Protein AF-A0A7C5JM59-F1 (afdb_monomer_lite)

Secondary structure (DSSP, 8-state):
------------------------EEE-SSSEEEE--SB---TTT-SEEEEEEEETTSPPEEEEEE---SSHHHHHHHHHHHHTT-TT------HHHHHHHHHH-SBTT-TTS-GGGG-HHHHHHTTSEEEE----TT--EEEEEEEE-----

pLDDT: mean 79.44, std 18.02, range [32.19, 97.69]

Radius of gyration: 20.16 Å; chains: 1; bounding box: 32×76×50 Å

Structure (mmCIF, N/CA/C/O backbone):
data_AF-A0A7C5JM59-F1
#
_entry.id   AF-A0A7C5JM59-F1
#
loop_
_atom_site.group_PDB
_atom_site.id
_atom_site.type_symbol
_atom_site.label_atom_id
_atom_site.label_alt_id
_atom_site.label_comp_id
_atom_site.label_asym_id
_atom_site.label_entity_id
_atom_site.label_seq_id
_atom_site.pdbx_PDB_ins_code
_atom_site.Cartn_x
_atom_site.Cartn_y
_atom_site.Cartn_z
_atom_site.occupancy
_atom_site.B_iso_or_equiv
_atom_site.auth_seq_id
_atom_site.auth_comp_id
_atom_site.auth_asym_id
_atom_site.auth_atom_id
_atom_site.pdbx_PDB_model_num
ATOM 1 N N . MET A 1 1 ? -7.497 59.042 31.060 1.00 45.59 1 MET A N 1
ATOM 2 C CA . MET A 1 1 ? -8.388 58.378 30.081 1.00 45.59 1 MET A CA 1
ATOM 3 C C . MET A 1 1 ? -7.635 58.168 28.774 1.00 45.59 1 MET A C 1
ATOM 5 O O . MET A 1 1 ? -7.421 59.137 28.065 1.00 45.59 1 MET A O 1
ATOM 9 N N . LYS A 1 2 ? -7.223 56.936 28.459 1.00 40.09 2 LYS A N 1
ATOM 10 C CA . LYS A 1 2 ? -6.869 56.507 27.095 1.00 40.09 2 LYS A CA 1
ATOM 11 C C . LYS A 1 2 ? -7.294 55.046 26.961 1.00 40.09 2 LYS A C 1
ATOM 13 O O . LYS A 1 2 ? -6.641 54.158 27.493 1.00 40.09 2 LYS A O 1
ATOM 18 N N . LYS A 1 3 ? -8.455 54.832 26.340 1.00 47.50 3 LYS A N 1
ATOM 19 C CA . LYS A 1 3 ? -8.922 53.516 25.900 1.00 47.50 3 LYS A CA 1
ATOM 20 C C . LYS A 1 3 ? -8.173 53.219 24.602 1.00 47.50 3 LYS A C 1
ATOM 22 O O . LYS A 1 3 ? -8.413 53.910 23.617 1.00 47.50 3 LYS A O 1
ATOM 27 N N . ILE A 1 4 ? -7.250 52.262 24.610 1.00 57.47 4 ILE A N 1
ATOM 28 C CA . ILE A 1 4 ? -6.706 51.698 23.372 1.00 57.47 4 ILE A CA 1
ATOM 29 C C . ILE A 1 4 ? -7.398 50.355 23.177 1.00 57.47 4 ILE A C 1
ATOM 31 O O . ILE A 1 4 ? -7.353 49.470 24.027 1.00 57.47 4 ILE A O 1
ATOM 35 N N . LEU A 1 5 ? -8.147 50.316 22.085 1.00 48.72 5 LEU A N 1
ATOM 36 C CA . LEU A 1 5 ? -9.043 49.269 21.638 1.00 48.72 5 LEU A CA 1
ATOM 37 C C . LEU A 1 5 ? -8.217 48.026 21.268 1.00 48.72 5 LEU A C 1
ATOM 39 O O . LEU A 1 5 ? -7.399 48.082 20.353 1.00 48.72 5 LEU A O 1
ATOM 43 N N . PHE A 1 6 ? -8.411 46.920 21.987 1.00 47.22 6 PHE A N 1
ATOM 44 C CA . PHE A 1 6 ? -7.824 45.626 21.638 1.00 47.22 6 PHE A CA 1
ATOM 45 C C . PHE A 1 6 ? -8.615 45.052 20.455 1.00 47.22 6 PHE A C 1
ATOM 47 O O . PHE A 1 6 ? -9.741 44.582 20.617 1.00 47.22 6 PHE A O 1
ATOM 54 N N . LEU A 1 7 ? -8.056 45.151 19.250 1.00 45.19 7 LEU A N 1
ATOM 55 C CA . LEU A 1 7 ? -8.619 44.546 18.047 1.00 45.19 7 LEU A CA 1
ATOM 56 C C . LEU A 1 7 ? -8.183 43.072 18.016 1.00 45.19 7 LEU A C 1
ATOM 58 O O . LEU A 1 7 ? -7.071 42.753 17.604 1.00 45.19 7 LEU A O 1
ATOM 62 N N . ILE A 1 8 ? -9.029 42.173 18.523 1.00 51.56 8 ILE A N 1
ATOM 63 C CA . ILE A 1 8 ? -8.809 40.725 18.419 1.00 51.56 8 ILE A CA 1
ATOM 64 C C . ILE A 1 8 ? -9.279 40.296 17.030 1.00 51.56 8 ILE A C 1
ATOM 66 O O . ILE A 1 8 ? -10.464 40.055 16.800 1.00 51.56 8 ILE A O 1
ATOM 70 N N . THR A 1 9 ? -8.345 40.228 16.086 1.00 51.16 9 THR A N 1
ATOM 71 C CA . THR A 1 9 ? -8.568 39.598 14.785 1.00 51.16 9 THR A CA 1
ATOM 72 C C . THR A 1 9 ? -8.671 38.090 15.006 1.00 51.16 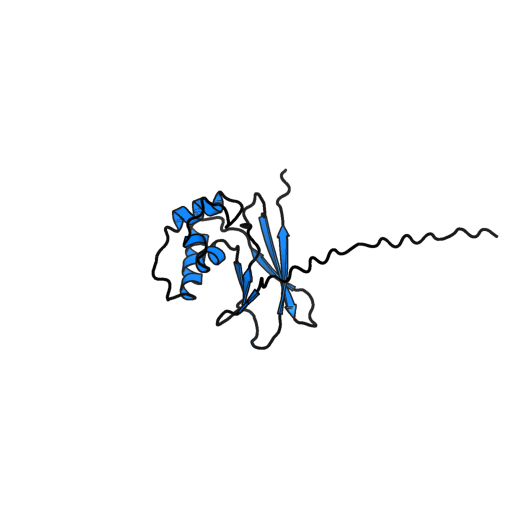9 THR A C 1
ATOM 74 O O . THR A 1 9 ? -7.663 37.399 15.133 1.00 51.16 9 THR A O 1
ATOM 77 N N . ILE A 1 10 ? -9.899 37.576 15.094 1.00 50.03 10 ILE A N 1
ATOM 78 C CA . ILE A 1 10 ? -10.174 36.139 15.034 1.00 50.03 10 ILE A CA 1
ATOM 79 C C . ILE A 1 10 ? -9.832 35.697 13.612 1.00 50.03 10 ILE A C 1
ATOM 81 O O . ILE A 1 10 ? -10.606 35.897 12.677 1.00 50.03 10 ILE A O 1
ATOM 85 N N . VAL A 1 11 ? -8.637 35.136 13.439 1.00 49.69 11 VAL A N 1
ATOM 86 C CA . VAL A 1 11 ? -8.269 34.427 12.217 1.00 49.69 11 VAL A CA 1
ATOM 87 C C . VAL A 1 11 ? -9.144 33.179 12.170 1.00 49.69 11 VAL A C 1
ATOM 89 O O . VAL A 1 11 ? -8.889 32.196 12.863 1.00 49.69 11 VAL A O 1
ATOM 92 N N . PHE A 1 12 ? -10.213 33.239 11.378 1.00 45.31 12 PHE A N 1
ATOM 93 C CA . PHE A 1 12 ? -10.946 32.060 10.938 1.00 45.31 12 PHE A CA 1
ATOM 94 C C . PHE A 1 12 ? -9.998 31.229 10.070 1.00 45.31 12 PHE A C 1
ATOM 96 O O . PHE A 1 12 ? -9.947 31.381 8.849 1.00 45.31 12 PHE A O 1
ATOM 103 N N . ILE A 1 13 ? -9.220 30.357 10.713 1.00 53.56 13 ILE A N 1
ATOM 104 C CA . ILE A 1 13 ? -8.584 29.229 10.042 1.00 53.56 13 ILE A CA 1
ATOM 105 C C . ILE A 1 13 ? -9.744 28.348 9.590 1.00 53.56 13 ILE A C 1
ATOM 107 O O . ILE A 1 13 ? -10.311 27.571 10.361 1.00 53.56 13 ILE A O 1
ATOM 111 N N . SER A 1 14 ? -10.163 28.553 8.346 1.00 44.94 14 SER A N 1
ATOM 112 C CA . SER A 1 14 ? -11.060 27.651 7.649 1.00 44.94 14 SER A CA 1
ATOM 113 C C . SER A 1 14 ? -10.308 26.339 7.483 1.00 44.94 14 SER A C 1
ATOM 115 O O . SER A 1 14 ? -9.587 26.122 6.516 1.00 44.94 14 SER A O 1
ATOM 117 N N . ASN A 1 15 ? -10.451 25.458 8.473 1.00 38.25 15 ASN A N 1
ATOM 118 C CA . ASN A 1 15 ? -10.172 24.048 8.286 1.00 38.25 15 ASN A CA 1
ATOM 119 C C . ASN A 1 15 ? -11.137 23.585 7.197 1.00 38.25 15 ASN A C 1
ATOM 121 O O . ASN A 1 15 ? -12.297 23.277 7.476 1.00 38.25 15 ASN A O 1
ATOM 125 N N . GLN A 1 16 ? -10.679 23.598 5.946 1.00 39.78 16 GLN A N 1
ATOM 126 C CA . GLN A 1 16 ? -11.313 22.844 4.883 1.00 39.78 16 GLN A CA 1
ATOM 127 C C . GLN A 1 16 ? -11.135 21.371 5.246 1.00 39.78 16 GLN A C 1
ATOM 129 O O . GLN A 1 16 ? -10.200 20.700 4.823 1.00 39.78 16 GLN A O 1
ATOM 134 N N . LEU A 1 17 ? -12.017 20.883 6.118 1.00 38.31 17 LEU A N 1
ATOM 135 C CA . LEU A 1 17 ? -12.264 19.467 6.277 1.00 38.31 17 LEU A CA 1
ATOM 136 C C . LEU A 1 17 ? -12.857 19.029 4.944 1.00 38.31 17 LEU A C 1
ATOM 138 O O . LEU A 1 17 ? -14.053 19.188 4.701 1.00 38.31 17 LEU A O 1
ATOM 142 N N . PHE A 1 18 ? -11.998 18.547 4.049 1.00 36.34 18 PHE A N 1
ATOM 143 C CA . PHE A 1 18 ? -12.422 17.809 2.875 1.00 36.34 18 PHE A CA 1
ATOM 144 C C . PHE A 1 18 ? -13.176 16.571 3.365 1.00 36.34 18 PHE A C 1
ATOM 146 O O . PHE A 1 18 ? -12.602 15.521 3.638 1.00 36.34 18 PHE A O 1
ATOM 153 N N . ALA A 1 19 ? -14.490 16.713 3.507 1.00 33.00 19 ALA A N 1
ATOM 154 C CA . ALA A 1 19 ? -15.419 15.608 3.626 1.00 33.00 19 ALA A CA 1
ATOM 155 C C . ALA A 1 19 ? -15.565 14.966 2.240 1.00 33.00 19 ALA A C 1
ATOM 157 O O . ALA A 1 19 ? -16.573 15.133 1.562 1.00 33.00 19 ALA A O 1
ATOM 158 N N . GLN A 1 20 ? -14.529 14.254 1.794 1.00 32.19 20 GLN A N 1
ATOM 159 C CA . GLN A 1 20 ? -14.687 13.227 0.774 1.00 32.19 20 GLN A CA 1
ATOM 160 C C . GLN A 1 20 ? -14.852 11.895 1.498 1.00 32.19 20 GLN A C 1
ATOM 162 O O . GLN A 1 20 ? -13.896 11.199 1.812 1.00 32.19 20 GLN A O 1
ATOM 167 N N . THR A 1 21 ? -16.096 11.546 1.799 1.00 36.09 21 THR A N 1
ATOM 168 C CA . THR A 1 21 ? -16.489 10.160 2.051 1.00 36.09 21 THR A CA 1
ATOM 169 C C . THR A 1 21 ? -16.595 9.435 0.708 1.00 36.09 21 THR A C 1
ATOM 171 O O . THR A 1 21 ? -17.692 9.146 0.239 1.00 36.09 21 THR A O 1
ATOM 174 N N . GLU A 1 22 ? -15.463 9.152 0.066 1.00 45.25 22 GLU A N 1
ATOM 175 C CA . GLU A 1 22 ? -15.357 7.897 -0.679 1.00 45.25 22 GLU A CA 1
ATOM 176 C C . GLU A 1 22 ? -14.904 6.839 0.328 1.00 45.25 22 GLU A C 1
ATOM 178 O O . GLU A 1 22 ? -14.153 7.134 1.257 1.00 45.25 22 GLU A O 1
ATOM 183 N N . ASN A 1 23 ? -15.419 5.615 0.226 1.00 53.94 23 ASN A N 1
ATOM 184 C CA . ASN A 1 23 ? -15.064 4.529 1.139 1.00 53.94 23 ASN A CA 1
ATOM 185 C C . ASN A 1 23 ? -13.602 4.110 0.906 1.00 53.94 23 ASN A C 1
ATOM 187 O O . ASN A 1 23 ? -13.332 3.100 0.261 1.00 53.94 23 ASN A O 1
ATOM 191 N N . PHE A 1 24 ? -12.654 4.887 1.435 1.00 71.38 24 PHE A N 1
ATOM 192 C CA . PHE A 1 24 ? -11.225 4.590 1.394 1.00 71.38 24 PHE A CA 1
ATOM 193 C C . PHE A 1 24 ? -10.887 3.352 2.222 1.00 71.38 24 PHE A C 1
ATOM 195 O O . PHE A 1 24 ? -9.833 2.772 2.027 1.00 71.38 24 PHE A O 1
ATOM 202 N N . ALA A 1 25 ? -11.769 2.913 3.121 1.00 75.81 25 ALA A N 1
ATOM 203 C CA . ALA A 1 25 ? -11.578 1.723 3.934 1.00 75.81 25 ALA A CA 1
ATOM 204 C C . ALA A 1 25 ? -12.588 0.627 3.565 1.00 75.81 25 ALA A C 1
ATOM 206 O O . ALA A 1 25 ? -13.796 0.868 3.537 1.00 75.81 25 ALA A O 1
ATOM 207 N N . LYS A 1 26 ? -12.105 -0.596 3.327 1.00 81.88 26 LYS A N 1
ATOM 208 C CA . LYS A 1 26 ? -12.923 -1.784 3.064 1.00 81.88 26 LYS A CA 1
ATOM 209 C C . LYS A 1 26 ? -12.508 -2.927 3.985 1.00 81.88 26 LYS A C 1
ATOM 211 O O . LYS A 1 26 ? -11.328 -3.246 4.089 1.00 81.88 26 LYS A O 1
ATOM 216 N N . ALA A 1 27 ? -13.480 -3.571 4.626 1.00 80.31 27 ALA A N 1
ATOM 217 C CA . ALA A 1 27 ? -13.222 -4.742 5.458 1.00 80.31 27 ALA A CA 1
ATOM 218 C C . ALA A 1 27 ? -12.679 -5.912 4.614 1.00 80.31 27 ALA A C 1
ATOM 220 O O . ALA A 1 27 ? -13.256 -6.267 3.583 1.00 80.31 27 ALA A O 1
ATOM 221 N N . GLY A 1 28 ? -11.567 -6.488 5.062 1.00 81.44 28 GLY A N 1
ATOM 222 C CA . GLY A 1 28 ? -11.056 -7.790 4.645 1.00 81.44 28 GLY A CA 1
ATOM 223 C C . GLY A 1 28 ? -11.412 -8.873 5.665 1.00 81.44 28 GLY A C 1
ATOM 224 O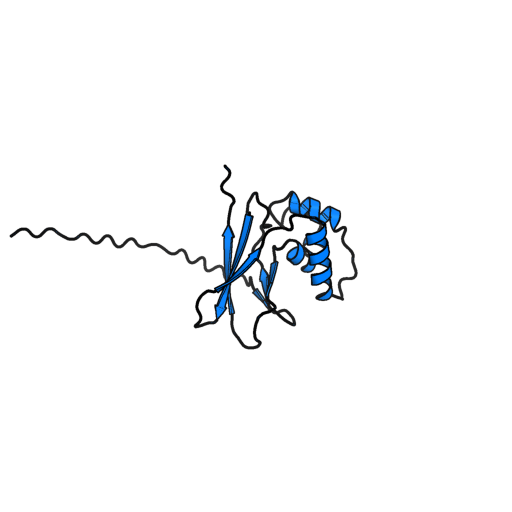 O . GLY A 1 28 ? -12.083 -8.611 6.661 1.00 81.44 28 GLY A O 1
ATOM 225 N N . GLU A 1 29 ? -10.949 -10.100 5.432 1.00 82.75 29 GLU A N 1
ATOM 226 C CA . GLU A 1 29 ? -11.236 -11.235 6.322 1.00 82.75 29 GLU A CA 1
ATOM 227 C C . GLU A 1 29 ? -10.607 -11.067 7.716 1.00 82.75 29 GLU A C 1
ATOM 229 O O . GLU A 1 29 ? -11.225 -11.389 8.732 1.00 82.75 29 GLU A O 1
ATOM 234 N N . THR A 1 30 ? -9.384 -10.528 7.767 1.00 86.31 30 THR A N 1
ATOM 235 C CA . THR A 1 30 ? -8.582 -10.400 8.996 1.00 86.31 30 THR A CA 1
ATOM 236 C C . THR A 1 30 ? -8.073 -8.980 9.248 1.00 86.31 30 THR A C 1
ATOM 238 O O . THR A 1 30 ? -7.181 -8.782 10.067 1.00 86.31 30 THR A O 1
ATOM 241 N N . GLY A 1 31 ? -8.620 -7.980 8.556 1.00 91.25 31 GLY A N 1
ATOM 242 C CA . GLY A 1 31 ? -8.130 -6.608 8.642 1.00 91.25 31 GLY A CA 1
ATOM 243 C C . GLY A 1 31 ? -8.951 -5.619 7.825 1.00 91.25 31 GLY A C 1
ATOM 244 O O . GLY A 1 31 ? -10.021 -5.949 7.316 1.00 91.25 31 GLY A O 1
ATOM 245 N N . ILE A 1 32 ? -8.439 -4.399 7.677 1.00 91.62 32 ILE A N 1
ATOM 246 C CA . ILE A 1 32 ? -9.062 -3.334 6.883 1.00 91.62 32 ILE A CA 1
ATOM 247 C C . ILE A 1 32 ? -8.104 -2.913 5.767 1.00 91.62 32 ILE A C 1
ATOM 249 O O . ILE A 1 32 ? -6.962 -2.537 6.020 1.00 91.62 32 ILE A O 1
ATOM 253 N N . PHE A 1 33 ? -8.572 -2.959 4.522 1.00 92.75 33 PHE A N 1
ATOM 254 C CA . PHE A 1 33 ? -7.876 -2.371 3.381 1.00 92.75 33 PHE A CA 1
ATOM 255 C C . PHE A 1 33 ? -8.147 -0.873 3.342 1.00 92.75 33 PHE A C 1
ATOM 257 O O . PHE A 1 33 ? -9.304 -0.471 3.279 1.00 92.75 33 PHE A O 1
ATOM 264 N N . VAL A 1 34 ? -7.097 -0.061 3.355 1.00 92.94 34 VAL A N 1
ATOM 265 C CA . VAL A 1 34 ? -7.153 1.400 3.304 1.00 92.94 34 VAL A CA 1
ATOM 266 C C . VAL A 1 34 ? -6.512 1.873 1.998 1.00 92.94 34 VAL A C 1
ATOM 268 O O . VAL A 1 34 ? -5.307 1.744 1.799 1.00 92.94 34 VAL A O 1
ATOM 271 N N . HIS A 1 35 ? -7.324 2.388 1.086 1.00 89.88 35 HIS A N 1
ATOM 272 C CA . HIS A 1 35 ? -6.934 2.954 -0.197 1.00 89.88 35 HIS A CA 1
ATOM 273 C C . HIS A 1 35 ? -6.388 4.369 0.001 1.00 89.88 35 HIS A C 1
ATOM 275 O O . HIS A 1 35 ? -7.051 5.209 0.601 1.00 89.88 35 HIS A O 1
ATOM 281 N N . LEU A 1 36 ? -5.187 4.632 -0.517 1.00 86.69 36 LEU A N 1
ATOM 282 C CA . LEU A 1 36 ? -4.428 5.857 -0.228 1.00 86.69 36 LEU A CA 1
ATOM 283 C C . LEU A 1 36 ? -4.573 6.931 -1.315 1.00 86.69 36 LEU A C 1
ATOM 285 O O . LEU A 1 36 ? -3.881 7.940 -1.287 1.00 86.69 36 LEU A O 1
ATOM 289 N N . GLY A 1 37 ? -5.479 6.710 -2.270 1.00 78.50 37 GLY A N 1
ATOM 290 C CA . GLY A 1 37 ? -5.674 7.557 -3.442 1.00 78.50 37 GLY A CA 1
ATOM 291 C C . GLY A 1 37 ? -5.170 6.896 -4.721 1.00 78.50 37 GLY A C 1
ATOM 292 O O . GLY A 1 37 ? -5.079 5.670 -4.827 1.00 78.50 37 GLY A O 1
ATOM 293 N N . LEU A 1 38 ? -4.893 7.713 -5.733 1.00 78.38 38 LEU A N 1
ATOM 294 C CA . LEU A 1 38 ? -4.482 7.247 -7.062 1.00 78.38 38 LEU A CA 1
ATOM 295 C C . LEU A 1 38 ? -2.981 7.346 -7.285 1.00 78.38 38 LEU A C 1
ATOM 297 O O . LEU A 1 38 ? -2.466 6.678 -8.183 1.00 78.38 38 LEU A O 1
ATOM 301 N N . ASP A 1 39 ? -2.307 8.161 -6.485 1.00 84.81 39 ASP A N 1
ATOM 302 C CA . ASP A 1 39 ? -0.886 8.391 -6.628 1.00 84.81 39 ASP A CA 1
ATOM 303 C C . ASP A 1 39 ? -0.096 7.251 -5.990 1.00 84.81 39 ASP A C 1
ATOM 305 O O . ASP A 1 39 ? -0.473 6.637 -4.985 1.00 84.81 39 ASP A O 1
ATOM 309 N N . ILE A 1 40 ? 0.991 6.889 -6.652 1.00 86.75 40 ILE A N 1
ATOM 310 C CA . ILE A 1 40 ? 1.952 5.930 -6.121 1.00 86.75 40 ILE A CA 1
ATOM 311 C C . ILE A 1 40 ? 2.895 6.741 -5.229 1.00 86.75 40 ILE A C 1
ATOM 313 O O . ILE A 1 40 ? 3.312 7.816 -5.664 1.00 86.75 40 ILE A O 1
ATOM 317 N N . PRO A 1 41 ? 3.273 6.255 -4.027 1.00 85.25 41 PRO A N 1
ATOM 318 C CA . PRO A 1 41 ? 4.209 6.951 -3.144 1.00 85.25 41 PRO A CA 1
ATOM 319 C C . PRO A 1 41 ? 5.654 6.881 -3.674 1.00 85.25 41 PRO A C 1
ATOM 321 O O . PRO A 1 41 ? 6.556 6.323 -3.045 1.00 85.25 41 PRO A O 1
ATOM 324 N N . ASN A 1 42 ? 5.840 7.399 -4.881 1.00 79.62 42 ASN A N 1
ATOM 325 C CA . ASN A 1 42 ? 7.061 7.513 -5.640 1.00 79.62 42 ASN A CA 1
ATOM 326 C C . ASN A 1 42 ? 7.484 8.990 -5.637 1.00 79.62 42 ASN A C 1
ATOM 328 O O . ASN A 1 42 ? 6.666 9.876 -5.889 1.00 79.62 42 ASN A O 1
ATOM 332 N N . ALA A 1 43 ? 8.760 9.242 -5.342 1.00 64.25 43 ALA A N 1
ATOM 333 C CA . ALA A 1 43 ? 9.317 10.512 -4.859 1.00 64.25 43 ALA A CA 1
ATOM 334 C C . ALA A 1 43 ? 8.923 11.799 -5.616 1.00 64.25 43 ALA A C 1
ATOM 336 O O . ALA A 1 43 ? 9.062 12.885 -5.059 1.00 64.25 43 ALA A O 1
ATOM 337 N N . THR A 1 44 ? 8.448 11.701 -6.856 1.00 67.81 44 THR A N 1
ATOM 338 C CA . THR A 1 44 ? 8.095 12.838 -7.713 1.00 67.81 44 THR A CA 1
ATOM 339 C C . THR A 1 44 ? 6.825 13.574 -7.272 1.00 67.81 44 THR A C 1
ATOM 341 O O . THR A 1 44 ? 6.847 14.795 -7.197 1.00 67.81 44 THR A O 1
ATOM 344 N N . ASN A 1 45 ? 5.737 12.860 -6.960 1.00 70.75 45 ASN A N 1
ATOM 345 C CA . ASN A 1 45 ? 4.445 13.476 -6.605 1.00 70.75 45 ASN A CA 1
ATOM 346 C C . ASN A 1 45 ? 3.990 13.126 -5.191 1.00 70.75 45 ASN A C 1
ATOM 348 O O . ASN A 1 45 ? 3.179 13.823 -4.610 1.00 70.75 45 ASN A O 1
ATOM 352 N N . THR A 1 46 ? 4.464 12.029 -4.622 1.00 81.81 46 THR A N 1
ATOM 353 C CA . THR A 1 46 ? 4.166 11.676 -3.237 1.00 81.81 46 THR A CA 1
ATOM 354 C C . THR A 1 46 ? 5.340 10.857 -2.755 1.00 81.81 46 THR A C 1
ATOM 356 O O . THR A 1 46 ? 5.523 9.725 -3.178 1.00 81.81 46 THR A O 1
ATOM 359 N N . SER A 1 47 ? 6.184 11.396 -1.887 1.00 85.56 47 SER A N 1
ATOM 360 C CA . SER A 1 47 ? 7.323 10.640 -1.364 1.00 85.56 47 SER A CA 1
ATOM 361 C C . SER A 1 47 ? 6.859 9.529 -0.437 1.00 85.56 47 SER A C 1
ATOM 363 O O . SER A 1 47 ? 7.478 8.467 -0.389 1.00 85.56 47 SER A O 1
ATOM 365 N N . PHE A 1 48 ? 5.812 9.788 0.347 1.00 90.19 48 PHE A N 1
ATOM 366 C CA . PHE A 1 48 ? 5.212 8.805 1.235 1.00 90.19 48 PHE A CA 1
ATOM 367 C C . PHE A 1 48 ? 3.802 9.190 1.674 1.00 90.19 48 PHE A C 1
ATOM 369 O O . PHE A 1 48 ? 3.455 10.367 1.720 1.00 90.19 48 PHE A O 1
ATOM 376 N N . TYR A 1 49 ? 3.053 8.184 2.116 1.00 91.31 49 TYR A N 1
ATOM 377 C CA . TYR A 1 49 ? 1.827 8.359 2.888 1.00 91.31 49 TYR A CA 1
ATOM 378 C C . TYR A 1 49 ? 2.096 8.144 4.374 1.00 91.31 49 TYR A C 1
ATOM 380 O O . TYR A 1 49 ? 2.721 7.154 4.760 1.00 91.31 49 TYR A O 1
ATOM 388 N N . LEU A 1 50 ? 1.609 9.050 5.215 1.00 93.00 50 LEU A N 1
ATOM 389 C CA . LEU A 1 50 ? 1.437 8.823 6.645 1.00 93.00 50 LEU A CA 1
ATOM 390 C C . LEU A 1 50 ? 0.013 8.331 6.884 1.00 93.00 50 LEU A C 1
ATOM 392 O O . LEU A 1 50 ? -0.946 8.973 6.458 1.00 93.00 50 LEU A O 1
ATOM 396 N N . ILE A 1 51 ? -0.111 7.202 7.575 1.00 93.56 51 ILE A N 1
ATOM 397 C CA . ILE A 1 51 ? -1.404 6.627 7.931 1.00 93.56 51 ILE A CA 1
ATOM 398 C C . ILE A 1 51 ? -1.575 6.723 9.430 1.00 93.56 51 ILE A C 1
ATOM 400 O O . ILE A 1 51 ? -0.789 6.172 10.206 1.00 93.56 51 ILE A O 1
ATOM 404 N N . GLU A 1 52 ? -2.650 7.385 9.821 1.00 94.69 52 GLU A N 1
ATOM 405 C CA . GLU A 1 52 ? -3.058 7.537 11.201 1.00 94.69 52 GLU A CA 1
ATOM 406 C C . GLU A 1 52 ? -4.427 6.908 11.416 1.00 94.69 52 GLU A C 1
ATOM 408 O O . GLU A 1 52 ? -5.274 6.867 10.519 1.00 94.69 52 GLU A O 1
ATOM 413 N N . ARG A 1 53 ? -4.648 6.413 12.630 1.00 94.56 53 ARG A N 1
ATOM 414 C CA . ARG A 1 53 ? -5.881 5.736 13.018 1.00 94.56 53 ARG A CA 1
ATOM 415 C C . ARG A 1 53 ? -6.312 6.179 14.401 1.00 94.56 53 ARG A C 1
ATOM 417 O O . ARG A 1 53 ? -5.476 6.343 15.291 1.00 94.56 53 ARG A O 1
ATOM 424 N N . LYS A 1 54 ? -7.621 6.290 14.592 1.00 93.94 54 LYS A N 1
ATOM 425 C CA . LYS A 1 54 ? -8.245 6.420 15.910 1.00 93.94 54 LYS A CA 1
ATOM 426 C C . LYS A 1 54 ? -9.507 5.574 16.021 1.00 93.94 54 LYS A C 1
ATOM 428 O O . LYS A 1 54 ? -10.080 5.161 15.012 1.00 93.94 54 LYS A O 1
ATOM 433 N N . THR A 1 55 ? -9.926 5.322 17.254 1.00 94.00 55 THR A N 1
ATOM 434 C CA . THR A 1 55 ? -11.287 4.876 17.578 1.00 94.00 55 THR A CA 1
ATOM 435 C C . THR A 1 55 ? -12.224 6.088 17.641 1.00 94.00 55 THR A C 1
ATOM 437 O O . THR A 1 55 ? -11.764 7.227 17.549 1.00 94.00 55 THR A O 1
ATOM 440 N N . GLU A 1 56 ? -13.532 5.864 17.782 1.00 88.12 56 GLU A N 1
ATOM 441 C CA . GLU A 1 56 ? -14.545 6.935 17.823 1.00 88.12 56 GLU A CA 1
ATOM 442 C C . GLU A 1 56 ? -14.190 8.042 18.836 1.00 88.12 56 GLU A C 1
ATOM 444 O O . GLU A 1 56 ? -14.064 9.203 18.440 1.00 88.12 56 GLU A O 1
ATOM 449 N N . ASP A 1 57 ? -13.857 7.645 20.068 1.00 90.31 57 ASP A N 1
ATOM 450 C CA . ASP A 1 57 ? -13.487 8.542 21.176 1.00 90.31 57 ASP A CA 1
ATOM 451 C C . ASP A 1 57 ? -11.969 8.635 21.427 1.00 90.31 57 ASP A C 1
ATOM 453 O O . ASP A 1 57 ? -11.523 9.128 22.462 1.00 90.31 57 ASP A O 1
ATOM 457 N N . GLY A 1 58 ? -11.154 8.086 20.523 1.00 92.44 58 GLY A N 1
ATOM 458 C CA . GLY A 1 58 ? -9.704 8.013 20.692 1.00 92.44 58 GLY A CA 1
ATOM 459 C C . GLY A 1 58 ? -8.952 9.197 20.086 1.00 92.44 58 GLY A C 1
ATOM 460 O O . GLY A 1 58 ? -9.467 9.930 19.246 1.00 92.44 58 GLY A O 1
ATOM 461 N N . GLU A 1 59 ? -7.676 9.313 20.446 1.00 95.00 59 GLU A N 1
ATOM 462 C CA . GLU A 1 59 ? -6.735 10.226 19.792 1.00 95.00 59 GLU A CA 1
ATOM 463 C C . GLU A 1 59 ? -6.142 9.614 18.517 1.00 95.00 59 GLU A C 1
ATOM 465 O O . GLU A 1 59 ? -5.992 8.391 18.404 1.00 95.00 59 GLU A O 1
ATOM 470 N N . TRP A 1 60 ? -5.767 10.471 17.564 1.00 94.94 60 TRP A N 1
ATOM 471 C CA . TRP A 1 60 ? -5.050 10.055 16.358 1.00 94.94 60 TRP A CA 1
ATOM 472 C C . TRP A 1 60 ? -3.683 9.470 16.712 1.00 94.94 60 TRP A C 1
ATOM 474 O O . TRP A 1 60 ? -2.874 10.106 17.386 1.00 94.94 60 TRP A O 1
ATOM 484 N N . LYS A 1 61 ? -3.414 8.255 16.229 1.00 95.50 61 LYS A N 1
ATOM 485 C CA . LYS A 1 61 ? -2.119 7.587 16.375 1.00 95.50 61 LYS A CA 1
ATOM 486 C C . LYS A 1 61 ? -1.531 7.290 15.009 1.00 95.50 61 LYS A C 1
ATOM 488 O O . LYS A 1 61 ? -2.219 6.727 14.159 1.00 95.50 61 LYS A O 1
ATOM 493 N N . SER A 1 62 ? -0.251 7.606 14.832 1.00 95.50 62 SER A N 1
ATOM 494 C CA . SER A 1 62 ? 0.518 7.159 13.670 1.00 95.50 62 SER A CA 1
ATOM 495 C C . SER A 1 62 ? 0.643 5.639 13.686 1.00 95.50 62 SER A C 1
ATOM 497 O O . SER A 1 62 ? 1.103 5.059 14.670 1.00 95.50 62 SER A O 1
ATOM 499 N N . ILE A 1 63 ? 0.187 5.004 12.608 1.00 95.38 63 ILE A N 1
ATOM 500 C CA . ILE A 1 63 ? 0.217 3.551 12.434 1.00 95.38 63 ILE A CA 1
ATOM 501 C C . ILE A 1 63 ? 1.394 3.154 11.560 1.00 95.38 63 ILE A C 1
ATOM 503 O O . ILE A 1 63 ? 2.123 2.223 11.893 1.00 95.38 63 ILE A O 1
ATOM 507 N N . THR A 1 64 ? 1.578 3.841 10.433 1.00 95.69 64 THR A N 1
ATOM 508 C CA . THR A 1 64 ? 2.673 3.534 9.518 1.00 95.69 64 THR A CA 1
ATOM 509 C C . THR A 1 64 ? 2.985 4.689 8.573 1.00 95.69 64 THR A C 1
ATOM 511 O O . THR A 1 64 ? 2.189 5.611 8.384 1.00 95.69 64 THR A O 1
ATOM 514 N N . LYS A 1 65 ? 4.158 4.592 7.949 1.00 93.50 65 LYS A N 1
ATOM 515 C CA . LYS A 1 65 ? 4.620 5.425 6.847 1.00 93.50 65 LYS A CA 1
ATOM 516 C C . LYS A 1 65 ? 4.895 4.523 5.647 1.00 93.50 65 LYS A C 1
ATOM 518 O O . LYS A 1 65 ? 5.721 3.618 5.740 1.00 93.50 65 LYS A O 1
ATOM 523 N N . LEU A 1 66 ? 4.237 4.780 4.523 1.00 93.00 66 LEU A N 1
ATOM 524 C CA . LEU A 1 66 ? 4.354 3.971 3.313 1.00 93.00 66 LEU A CA 1
ATOM 525 C C . LEU A 1 66 ? 5.081 4.725 2.207 1.00 93.00 66 LEU A C 1
ATOM 527 O O . LEU A 1 66 ? 4.660 5.800 1.799 1.00 93.00 66 LEU A O 1
ATOM 531 N N . LYS A 1 67 ? 6.165 4.124 1.719 1.00 93.12 67 LYS A N 1
ATOM 532 C CA . LYS A 1 67 ? 6.960 4.559 0.563 1.00 93.12 67 LYS A CA 1
ATOM 533 C C . LYS A 1 67 ? 6.946 3.472 -0.489 1.00 93.12 67 LYS A C 1
ATOM 535 O O . LYS A 1 67 ? 6.968 2.307 -0.099 1.00 93.12 67 LYS A O 1
ATOM 540 N N . PHE A 1 68 ? 6.999 3.814 -1.771 1.00 92.75 68 PHE A N 1
ATOM 541 C CA . PHE A 1 68 ? 7.149 2.822 -2.833 1.00 92.75 68 PHE A CA 1
ATOM 542 C C . PHE A 1 68 ? 8.394 1.941 -2.588 1.00 92.75 68 PHE A C 1
ATOM 544 O O . PHE A 1 68 ? 9.400 2.457 -2.093 1.00 92.75 68 PHE A O 1
ATOM 551 N N . PRO A 1 69 ? 8.354 0.626 -2.883 1.00 94.31 69 PRO A N 1
ATOM 552 C CA . PRO A 1 69 ? 9.502 -0.254 -2.669 1.00 94.31 69 PRO A CA 1
ATOM 553 C C . PRO A 1 69 ? 10.754 0.202 -3.428 1.00 94.31 69 PRO A C 1
ATOM 555 O O . PRO A 1 69 ? 10.730 0.411 -4.648 1.00 94.31 69 PRO A O 1
ATOM 558 N N . GLU A 1 70 ? 11.880 0.313 -2.725 1.00 92.62 70 GLU A N 1
ATOM 559 C CA . GLU A 1 70 ? 13.120 0.852 -3.305 1.00 92.62 70 GLU A CA 1
ATOM 560 C C . GLU A 1 70 ? 13.728 -0.124 -4.319 1.00 92.62 70 GLU A C 1
ATOM 562 O O . GLU A 1 70 ? 14.310 0.277 -5.338 1.00 92.62 70 GLU A O 1
ATOM 567 N N . THR A 1 71 ? 13.511 -1.418 -4.076 1.00 95.69 71 THR A N 1
ATOM 568 C CA . THR A 1 71 ? 14.017 -2.523 -4.885 1.00 95.69 71 THR A CA 1
ATOM 569 C C . THR A 1 71 ? 12.895 -3.393 -5.451 1.00 95.69 71 THR A C 1
ATOM 571 O O . THR A 1 71 ? 11.818 -3.539 -4.872 1.00 95.69 71 THR A O 1
ATOM 574 N N . PHE A 1 72 ? 13.174 -4.056 -6.580 1.00 96.19 72 PHE A N 1
ATOM 575 C CA . PHE A 1 72 ? 12.266 -5.072 -7.124 1.00 96.19 72 PHE A CA 1
ATOM 576 C C . PHE A 1 72 ? 12.042 -6.229 -6.139 1.00 96.19 72 PHE A C 1
ATOM 578 O O . PHE A 1 72 ? 10.961 -6.807 -6.115 1.00 96.19 72 PHE A O 1
ATOM 585 N N . LYS A 1 73 ? 13.057 -6.575 -5.334 1.00 97.69 73 LYS A N 1
ATOM 586 C CA . LYS A 1 73 ? 12.953 -7.661 -4.358 1.00 97.69 73 LYS A CA 1
ATOM 587 C C . LYS A 1 73 ? 11.889 -7.351 -3.305 1.00 97.69 73 LYS A C 1
ATOM 589 O O . LYS A 1 73 ? 11.030 -8.190 -3.082 1.00 97.69 73 LYS A O 1
ATOM 594 N N . GLU A 1 74 ? 11.899 -6.150 -2.726 1.00 97.38 74 GLU A N 1
ATOM 595 C CA . GLU A 1 74 ? 10.862 -5.727 -1.772 1.00 97.38 74 GLU A CA 1
ATOM 596 C C . GLU A 1 74 ? 9.463 -5.782 -2.384 1.00 97.38 74 GLU A C 1
ATOM 598 O O . GLU A 1 74 ? 8.555 -6.346 -1.787 1.00 97.38 74 GLU A O 1
ATOM 603 N N . PHE A 1 75 ? 9.301 -5.252 -3.600 1.00 95.81 75 PHE A N 1
ATOM 604 C CA . PHE A 1 75 ? 8.021 -5.301 -4.305 1.00 95.81 75 PHE A CA 1
ATOM 605 C C . PHE A 1 75 ? 7.545 -6.744 -4.534 1.00 95.81 75 PHE A C 1
ATOM 607 O O . PHE A 1 75 ? 6.374 -7.059 -4.339 1.00 95.81 75 PHE A O 1
ATOM 614 N N . ASN A 1 76 ? 8.451 -7.627 -4.955 1.00 96.44 76 ASN A N 1
ATOM 615 C CA . ASN A 1 76 ? 8.158 -9.032 -5.206 1.00 96.44 76 ASN A CA 1
ATOM 616 C C . ASN A 1 76 ? 7.770 -9.774 -3.918 1.00 96.44 76 ASN A C 1
ATOM 618 O O . ASN A 1 76 ? 6.797 -10.525 -3.916 1.00 96.44 76 ASN A O 1
ATOM 622 N N . ASP A 1 77 ? 8.509 -9.548 -2.833 1.00 97.25 77 ASP A N 1
ATOM 623 C CA . ASP A 1 77 ? 8.243 -10.161 -1.532 1.00 97.25 77 ASP A CA 1
ATOM 624 C C . ASP A 1 77 ? 6.887 -9.688 -0.976 1.00 97.25 77 ASP A C 1
ATOM 626 O O . ASP A 1 77 ? 6.073 -10.515 -0.559 1.00 97.25 77 ASP A O 1
ATOM 630 N N . ASP A 1 78 ? 6.597 -8.382 -1.059 1.00 95.88 78 ASP A N 1
ATOM 631 C CA . ASP A 1 78 ? 5.298 -7.821 -0.674 1.00 95.88 78 ASP A CA 1
ATOM 632 C C . ASP A 1 78 ? 4.168 -8.412 -1.542 1.00 95.88 78 ASP A C 1
ATOM 634 O O . ASP A 1 78 ? 3.129 -8.815 -1.016 1.00 95.88 78 ASP A O 1
ATOM 638 N N . TYR A 1 79 ? 4.366 -8.549 -2.860 1.00 94.19 79 TYR A N 1
ATOM 639 C CA . TYR A 1 79 ? 3.371 -9.162 -3.747 1.00 94.19 79 TYR A CA 1
ATOM 640 C C . TYR A 1 79 ? 3.024 -10.591 -3.326 1.00 94.19 79 TYR A C 1
ATOM 642 O O . TYR A 1 79 ? 1.842 -10.898 -3.172 1.00 94.19 79 TYR A O 1
ATOM 650 N N . TYR A 1 80 ? 4.019 -11.462 -3.125 1.00 93.31 80 TYR A N 1
ATOM 651 C CA . TYR A 1 80 ? 3.751 -12.856 -2.758 1.00 93.31 80 TYR A CA 1
ATOM 652 C C . TYR A 1 80 ? 3.127 -12.970 -1.370 1.00 93.31 80 TYR A C 1
ATOM 654 O O . TYR A 1 80 ? 2.170 -13.724 -1.215 1.00 93.31 80 TYR A O 1
ATOM 662 N N . LYS A 1 81 ? 3.568 -12.148 -0.411 1.00 93.00 81 LYS A N 1
ATOM 663 C CA . LYS A 1 81 ? 2.931 -12.041 0.905 1.00 93.00 81 LYS A CA 1
ATOM 664 C C . LYS A 1 81 ? 1.438 -11.716 0.790 1.00 93.00 81 LYS A C 1
ATOM 666 O O . LYS A 1 81 ? 0.613 -12.349 1.438 1.00 93.00 81 LYS A O 1
ATOM 671 N N . PHE A 1 82 ? 1.066 -10.723 -0.019 1.00 91.69 82 PHE A N 1
ATOM 672 C CA . PHE A 1 82 ? -0.336 -10.306 -0.133 1.00 91.69 82 PHE A CA 1
ATOM 673 C C . PHE A 1 82 ? -1.162 -11.174 -1.078 1.00 91.69 82 PHE A C 1
ATOM 675 O O . PHE A 1 82 ? -2.382 -11.227 -0.950 1.00 91.69 82 PHE A O 1
ATOM 682 N N . LYS A 1 83 ? -0.530 -11.873 -2.018 1.00 89.75 83 LYS A N 1
ATOM 683 C CA . LYS A 1 83 ? -1.205 -12.813 -2.911 1.00 89.75 83 LYS A CA 1
ATOM 684 C C . LYS A 1 83 ? -1.840 -13.976 -2.154 1.00 89.75 83 LYS A C 1
ATOM 686 O O . LYS A 1 83 ? -2.897 -14.444 -2.567 1.00 89.75 83 LYS A O 1
ATOM 691 N N . GLU A 1 84 ? -1.250 -14.399 -1.039 1.00 88.88 84 GLU A N 1
ATOM 692 C CA . GLU A 1 84 ? -1.816 -15.441 -0.171 1.00 88.88 84 GLU A CA 1
ATOM 693 C C . GLU A 1 84 ? -3.211 -15.078 0.364 1.00 88.88 84 GLU A C 1
ATOM 695 O O . GLU A 1 84 ? -4.019 -15.970 0.610 1.00 88.88 84 GLU A O 1
ATOM 700 N N . LEU A 1 85 ? -3.545 -13.783 0.451 1.00 85.75 85 LEU A N 1
ATOM 701 C CA . LEU A 1 85 ? -4.887 -13.310 0.815 1.00 85.75 85 LEU A CA 1
ATOM 702 C C . LEU A 1 85 ? -5.928 -13.526 -0.301 1.00 85.75 85 LEU A C 1
ATOM 704 O O . LEU A 1 85 ? -7.127 -13.401 -0.062 1.00 85.75 85 LEU A O 1
ATOM 708 N N . PHE A 1 86 ? -5.489 -13.828 -1.527 1.00 84.69 86 PHE A N 1
ATOM 709 C CA . PHE A 1 86 ? -6.335 -13.947 -2.717 1.00 84.69 86 PHE A CA 1
ATOM 710 C C . PHE A 1 86 ? -6.033 -15.238 -3.503 1.00 84.69 86 PHE A C 1
ATOM 712 O O . PHE A 1 86 ? -5.676 -15.179 -4.685 1.00 84.69 86 PHE A O 1
ATOM 719 N N . PRO A 1 87 ? -6.215 -16.428 -2.897 1.00 80.31 87 PRO A N 1
ATOM 720 C CA . PRO 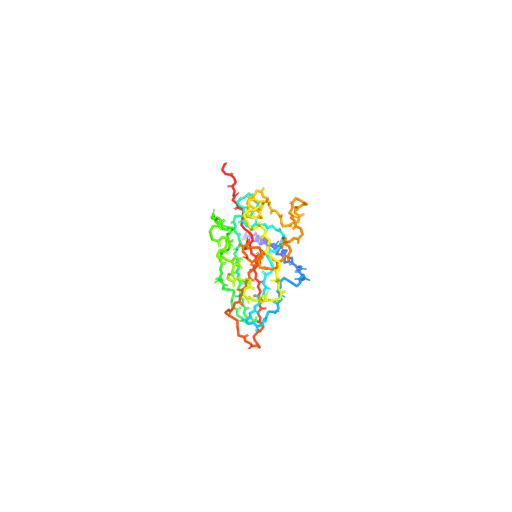A 1 87 ? -5.803 -17.712 -3.482 1.00 80.31 87 PRO A CA 1
ATOM 721 C C . PRO A 1 87 ? -6.546 -18.085 -4.778 1.00 80.31 87 PRO A C 1
ATOM 723 O O . PRO A 1 87 ? -6.149 -19.002 -5.494 1.00 80.31 87 PRO A O 1
ATOM 726 N N . TYR A 1 88 ? -7.633 -17.384 -5.101 1.00 81.06 88 TYR A N 1
ATOM 727 C CA . TYR A 1 88 ? -8.414 -17.582 -6.321 1.00 81.06 88 TYR A CA 1
ATOM 728 C C . TYR A 1 88 ? -7.798 -16.912 -7.562 1.00 81.06 88 TYR A C 1
ATOM 730 O O . TYR A 1 88 ? -8.190 -17.237 -8.686 1.00 81.06 88 TYR A O 1
ATOM 738 N N . ILE A 1 89 ? -6.838 -15.995 -7.393 1.00 78.38 89 ILE A N 1
ATOM 739 C CA . ILE A 1 89 ? -6.137 -15.347 -8.507 1.00 78.38 89 ILE A CA 1
ATOM 740 C C . ILE A 1 89 ? -5.055 -16.305 -9.015 1.00 78.38 89 ILE A C 1
ATOM 742 O O . ILE A 1 89 ? -4.001 -16.458 -8.404 1.00 78.38 89 ILE A O 1
ATOM 746 N N . ARG A 1 90 ? -5.330 -16.963 -10.146 1.00 75.75 90 ARG A N 1
ATOM 747 C CA . ARG A 1 90 ? -4.428 -17.958 -10.759 1.00 75.75 90 ARG A CA 1
ATOM 748 C C . ARG A 1 90 ? -3.420 -17.370 -11.743 1.00 75.75 90 ARG A C 1
ATOM 750 O O . ARG A 1 90 ? -2.504 -18.066 -12.164 1.00 75.75 90 ARG A O 1
ATOM 757 N N . GLU A 1 91 ? -3.626 -16.131 -12.170 1.00 77.31 91 GLU A N 1
ATOM 758 C CA . GLU A 1 91 ? -2.777 -15.504 -13.174 1.00 77.31 91 GLU A CA 1
ATOM 759 C C . GLU A 1 91 ? -1.543 -14.872 -12.527 1.00 77.31 91 GLU A C 1
ATOM 761 O O . GLU A 1 91 ? -1.669 -14.021 -11.646 1.00 77.31 91 GLU A O 1
ATOM 766 N N . GLU A 1 92 ? -0.356 -15.250 -13.008 1.00 83.25 92 GLU A N 1
ATOM 767 C CA . GLU A 1 92 ? 0.898 -14.591 -12.642 1.00 83.25 92 GLU A CA 1
ATOM 768 C C . GLU A 1 92 ? 1.149 -13.403 -13.577 1.00 83.25 92 GLU A C 1
ATOM 770 O O . GLU A 1 92 ? 1.383 -13.580 -14.781 1.00 83.25 92 GLU A O 1
ATOM 775 N N . PRO A 1 93 ? 1.104 -12.163 -13.078 1.00 87.06 93 PRO A N 1
ATOM 776 C CA . PRO A 1 93 ? 1.517 -11.019 -13.863 1.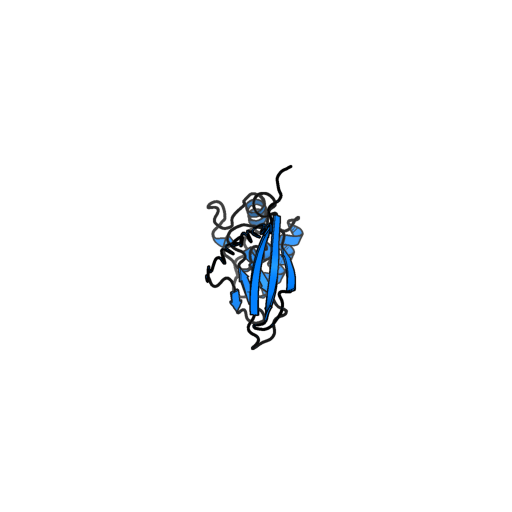00 87.06 93 PRO A CA 1
ATOM 777 C C . PRO A 1 93 ? 3.049 -10.985 -14.009 1.00 87.06 93 PRO A C 1
ATOM 779 O O . PRO A 1 93 ? 3.792 -11.499 -13.175 1.00 87.06 93 PRO A O 1
ATOM 782 N N . ASN A 1 94 ? 3.553 -10.302 -15.041 1.00 90.62 94 ASN A N 1
ATOM 783 C CA . ASN A 1 94 ? 4.985 -10.011 -15.138 1.00 90.62 94 ASN A CA 1
ATOM 784 C C . ASN A 1 94 ? 5.360 -8.918 -14.119 1.00 90.62 94 ASN A C 1
ATOM 786 O O . ASN A 1 94 ? 5.332 -7.725 -14.430 1.00 90.62 94 ASN A O 1
ATOM 790 N N . LEU A 1 95 ? 5.696 -9.336 -12.894 1.00 91.50 95 LEU A N 1
ATOM 791 C CA . LEU A 1 95 ? 5.969 -8.441 -11.764 1.00 91.50 95 LEU A CA 1
ATOM 792 C C . LEU A 1 95 ? 7.118 -7.474 -12.032 1.00 91.50 95 LEU A C 1
ATOM 794 O O . LEU A 1 95 ? 7.062 -6.327 -11.600 1.00 91.50 95 LEU A O 1
ATOM 798 N N . ARG A 1 96 ? 8.156 -7.906 -12.758 1.00 93.31 96 ARG A N 1
ATOM 799 C CA . ARG A 1 96 ? 9.301 -7.042 -13.071 1.00 93.31 96 ARG A CA 1
ATOM 800 C C . ARG A 1 96 ? 8.909 -5.911 -14.010 1.00 93.31 96 ARG A C 1
ATOM 802 O O . ARG A 1 96 ? 9.307 -4.773 -13.779 1.00 93.31 96 ARG A O 1
ATOM 809 N N . ASN A 1 97 ? 8.116 -6.214 -15.037 1.00 90.19 97 ASN A N 1
ATOM 810 C CA . ASN A 1 97 ? 7.590 -5.187 -15.929 1.00 90.19 97 ASN A CA 1
ATOM 811 C C . ASN A 1 97 ? 6.699 -4.198 -15.164 1.00 90.19 97 ASN A C 1
ATOM 813 O O . ASN A 1 97 ? 6.877 -2.991 -15.284 1.00 90.19 97 ASN A O 1
ATOM 817 N N . ILE A 1 98 ? 5.804 -4.716 -14.320 1.00 89.62 98 ILE A N 1
ATOM 818 C CA . ILE A 1 98 ? 4.902 -3.905 -13.493 1.00 89.62 98 ILE A CA 1
ATOM 819 C C . ILE A 1 98 ? 5.675 -2.993 -12.541 1.00 89.62 98 ILE A C 1
ATOM 821 O O . ILE A 1 98 ? 5.396 -1.801 -12.493 1.00 89.62 98 ILE A O 1
ATOM 825 N N . TYR A 1 99 ? 6.670 -3.519 -11.825 1.00 91.69 99 TYR A N 1
ATOM 826 C CA . TYR A 1 99 ? 7.511 -2.728 -10.928 1.00 91.69 99 TYR A CA 1
ATOM 827 C C . TYR A 1 99 ? 8.208 -1.581 -11.665 1.00 91.69 99 TYR A C 1
ATOM 829 O O . TYR A 1 99 ? 8.174 -0.446 -11.201 1.00 91.69 99 TYR A O 1
ATOM 837 N N . ASN A 1 100 ? 8.805 -1.859 -12.828 1.00 90.00 100 ASN A N 1
ATOM 838 C CA . ASN A 1 100 ? 9.492 -0.838 -13.618 1.00 90.00 100 ASN A CA 1
ATOM 839 C C . ASN A 1 100 ? 8.531 0.257 -14.109 1.00 90.00 100 ASN A C 1
ATOM 841 O O . ASN A 1 100 ? 8.896 1.429 -14.100 1.00 90.00 100 ASN A O 1
ATOM 845 N N . GLN A 1 101 ? 7.308 -0.113 -14.502 1.00 87.75 101 GLN A N 1
ATOM 846 C CA . GLN A 1 101 ? 6.273 0.843 -14.899 1.00 87.75 101 GLN A CA 1
ATOM 847 C C . GLN A 1 101 ? 5.808 1.695 -13.712 1.00 87.75 101 GLN A C 1
ATOM 849 O O . GLN A 1 101 ? 5.810 2.917 -13.808 1.00 87.75 101 GLN A O 1
ATOM 854 N N . LEU A 1 102 ? 5.491 1.067 -12.573 1.00 87.75 102 LEU A N 1
ATOM 855 C CA . LEU A 1 102 ? 5.087 1.760 -11.343 1.00 87.75 102 LEU A CA 1
ATO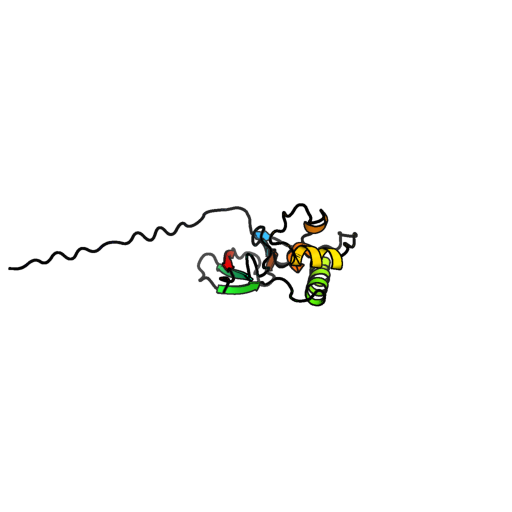M 856 C C . LEU A 1 102 ? 6.169 2.716 -10.831 1.00 87.75 102 LEU A C 1
ATOM 858 O O . LEU A 1 102 ? 5.866 3.817 -10.390 1.00 87.75 102 LEU A O 1
ATOM 862 N N . LYS A 1 103 ? 7.438 2.309 -10.921 1.00 88.19 103 LYS A N 1
ATOM 863 C CA . LYS A 1 103 ? 8.584 3.137 -10.536 1.00 88.19 103 LYS A CA 1
ATOM 864 C C . LYS A 1 103 ? 8.776 4.349 -11.454 1.00 88.19 103 LYS A C 1
ATOM 866 O O . LYS A 1 103 ? 9.374 5.334 -11.034 1.00 88.19 103 LYS A O 1
ATOM 871 N N . GLY A 1 104 ? 8.315 4.272 -12.701 1.00 82.62 104 GLY A N 1
ATOM 872 C CA . GLY A 1 104 ? 8.415 5.352 -13.684 1.00 82.62 104 GLY A CA 1
ATOM 873 C C . GLY A 1 104 ? 7.184 6.256 -13.765 1.00 82.62 104 GLY A C 1
ATOM 874 O O . GLY A 1 104 ? 7.241 7.269 -14.454 1.00 82.62 104 GLY A O 1
ATOM 875 N N . THR A 1 105 ? 6.085 5.906 -13.093 1.00 80.44 105 THR A N 1
ATOM 876 C CA . THR A 1 105 ? 4.836 6.677 -13.108 1.00 80.44 105 THR A CA 1
ATOM 877 C C . THR A 1 105 ? 4.519 7.254 -11.731 1.00 80.44 105 THR A C 1
ATOM 879 O O . THR A 1 105 ? 5.069 6.847 -10.704 1.00 80.44 105 THR A O 1
ATOM 882 N N . THR A 1 106 ? 3.632 8.241 -11.725 1.00 77.88 106 THR A N 1
ATOM 883 C CA . THR A 1 106 ? 3.136 8.903 -10.520 1.00 77.88 106 THR A CA 1
ATOM 884 C C . THR A 1 106 ? 1.753 8.405 -10.120 1.00 77.88 106 THR A C 1
ATOM 886 O O . THR A 1 106 ? 1.367 8.604 -8.974 1.00 77.88 106 THR A O 1
ATOM 889 N N . SER A 1 107 ? 1.023 7.716 -11.010 1.00 81.50 107 SER A N 1
ATOM 890 C CA . SER A 1 107 ? -0.367 7.320 -10.769 1.00 81.50 107 SER A CA 1
ATOM 891 C C . SER A 1 107 ? -0.693 5.911 -11.253 1.00 81.50 107 SER A C 1
ATOM 893 O O . SER A 1 107 ? -0.306 5.488 -12.339 1.00 81.50 107 SER A O 1
ATOM 895 N N . ILE A 1 108 ? -1.527 5.211 -10.485 1.00 76.19 108 ILE A N 1
ATOM 896 C CA . ILE A 1 108 ? -2.067 3.893 -10.839 1.00 76.19 108 ILE A CA 1
ATOM 897 C C . ILE A 1 108 ? -3.046 3.945 -12.030 1.00 76.19 108 ILE A C 1
ATOM 899 O O . ILE A 1 108 ? -3.357 2.908 -12.608 1.00 76.19 108 ILE A O 1
ATOM 903 N N . LYS A 1 109 ? -3.557 5.137 -12.389 1.00 70.25 109 LYS A N 1
ATOM 904 C CA . LYS A 1 109 ? -4.455 5.356 -13.543 1.00 70.25 109 LYS A CA 1
ATOM 905 C C . LYS A 1 109 ? -3.719 5.643 -14.851 1.00 70.25 109 LYS A C 1
ATOM 907 O O . LYS A 1 109 ? -4.374 5.878 -15.870 1.00 70.25 109 LYS A O 1
ATOM 912 N N . ASP A 1 110 ? -2.391 5.680 -14.831 1.00 70.31 110 ASP A N 1
ATOM 913 C CA . ASP A 1 110 ? -1.612 5.861 -16.047 1.00 70.31 110 ASP A CA 1
ATOM 914 C C . ASP A 1 110 ? -2.005 4.784 -17.072 1.00 70.31 110 ASP A C 1
ATOM 916 O O . ASP A 1 110 ? -1.985 3.589 -16.783 1.00 70.31 110 ASP A O 1
ATOM 920 N N . LYS A 1 111 ? -2.404 5.207 -18.278 1.00 61.09 111 LYS A N 1
ATOM 921 C CA . LYS A 1 111 ? -2.888 4.311 -19.344 1.00 61.09 111 LYS A CA 1
ATOM 922 C C . LYS A 1 111 ? -1.827 3.309 -19.803 1.00 61.09 111 LYS A C 1
ATOM 924 O O . LYS A 1 111 ? -2.161 2.335 -20.471 1.00 61.09 111 LYS A O 1
ATOM 929 N N . THR A 1 112 ? -0.559 3.565 -19.487 1.00 65.56 112 THR A N 1
ATOM 930 C CA . THR A 1 112 ? 0.555 2.646 -19.746 1.00 65.56 112 THR A CA 1
ATOM 931 C C . THR A 1 112 ? 0.588 1.466 -18.772 1.00 65.56 112 THR A C 1
ATOM 933 O O . THR A 1 112 ? 1.313 0.492 -19.003 1.00 65.56 112 THR A O 1
ATOM 936 N N . PHE A 1 113 ? -0.211 1.523 -17.703 1.00 68.75 113 PHE A N 1
ATOM 937 C CA . PHE A 1 113 ? -0.271 0.502 -16.677 1.00 68.75 113 PHE A CA 1
ATOM 938 C C . PHE A 1 113 ? -1.244 -0.623 -17.097 1.00 68.75 113 PHE A C 1
ATOM 940 O O . PHE A 1 113 ? -2.400 -0.359 -17.435 1.00 68.75 113 PHE A O 1
ATOM 947 N N . PRO A 1 114 ? -0.796 -1.894 -17.160 1.00 62.66 114 PRO A N 1
ATOM 948 C CA . PRO A 1 114 ? -1.600 -2.998 -17.685 1.00 62.66 114 PRO A CA 1
ATOM 949 C C . PRO A 1 114 ? -2.811 -3.245 -16.791 1.00 62.66 114 PRO A C 1
ATOM 951 O O . PRO A 1 114 ? -2.667 -3.150 -15.590 1.00 62.66 114 PRO A O 1
ATOM 954 N N . HIS A 1 115 ? -3.954 -3.705 -17.308 1.00 65.06 115 HIS A N 1
ATOM 955 C CA . HIS A 1 115 ? -5.160 -4.001 -16.501 1.00 65.06 115 HIS A CA 1
ATOM 956 C C . HIS A 1 115 ? -4.925 -4.862 -15.235 1.00 65.06 115 HIS A C 1
ATOM 958 O O . HIS A 1 115 ? -5.686 -4.794 -14.275 1.00 65.06 115 HIS A O 1
ATOM 964 N N . LYS A 1 116 ? -3.842 -5.651 -15.196 1.00 62.69 116 LYS A N 1
ATOM 965 C CA . LYS A 1 116 ? -3.411 -6.436 -14.022 1.00 62.69 116 LYS A CA 1
ATOM 966 C C . LYS A 1 116 ? -2.962 -5.568 -12.833 1.00 62.69 116 LYS A C 1
ATOM 968 O O . LYS A 1 116 ? -2.959 -6.033 -11.704 1.00 62.69 116 LYS A O 1
ATOM 973 N N . ALA A 1 117 ? -2.624 -4.311 -13.081 1.00 58.06 117 ALA A N 1
ATOM 974 C CA . ALA A 1 117 ? -2.489 -3.207 -12.137 1.00 58.06 117 ALA A CA 1
ATOM 975 C C . ALA A 1 117 ? -3.521 -3.153 -11.016 1.00 58.06 117 ALA A C 1
ATOM 977 O O . ALA A 1 117 ? -3.211 -2.795 -9.881 1.00 58.06 117 ALA A O 1
ATOM 978 N N . ASP A 1 118 ? -4.765 -3.461 -11.379 1.00 66.88 118 ASP A N 1
ATOM 979 C CA . ASP A 1 118 ? -5.914 -3.316 -10.504 1.00 66.88 118 ASP A CA 1
ATOM 980 C C . ASP A 1 118 ? -6.040 -4.469 -9.512 1.00 66.88 118 ASP A C 1
ATOM 982 O O . ASP A 1 118 ? -6.866 -4.408 -8.599 1.00 66.88 118 ASP A O 1
ATOM 986 N N . LEU A 1 119 ? -5.191 -5.497 -9.632 1.00 84.75 119 LEU A N 1
ATOM 987 C CA . LEU A 1 119 ? -5.114 -6.553 -8.637 1.00 84.75 119 LEU A CA 1
ATOM 988 C C . LEU A 1 119 ? -4.691 -5.956 -7.292 1.00 84.75 119 LEU A C 1
ATOM 990 O O . LEU A 1 119 ? -3.661 -5.292 -7.164 1.00 84.75 119 LEU A O 1
ATOM 994 N N . LEU A 1 120 ? -5.490 -6.234 -6.262 1.00 88.19 120 LEU A N 1
ATOM 995 C CA . LEU A 1 120 ? -5.290 -5.686 -4.922 1.00 88.19 120 LEU A CA 1
ATOM 996 C C . LEU A 1 120 ? -3.908 -6.044 -4.348 1.00 88.19 120 LEU A C 1
ATOM 998 O O . LEU A 1 120 ? -3.287 -5.203 -3.708 1.00 88.19 120 LEU A O 1
ATOM 1002 N N . SER A 1 121 ? -3.374 -7.231 -4.653 1.00 91.06 121 SER A N 1
ATOM 1003 C CA . SER A 1 121 ? -2.007 -7.632 -4.286 1.00 91.06 121 SER A CA 1
ATOM 1004 C C . SER A 1 121 ? -0.921 -6.759 -4.927 1.00 91.06 121 SER A C 1
ATOM 1006 O O . SER A 1 121 ? 0.063 -6.442 -4.265 1.00 91.06 121 SER A O 1
ATOM 1008 N N . ILE A 1 122 ? -1.106 -6.306 -6.174 1.00 91.12 122 ILE A N 1
ATOM 1009 C CA . ILE A 1 122 ? -0.191 -5.355 -6.827 1.00 91.12 122 ILE A CA 1
ATOM 1010 C C . ILE A 1 122 ? -0.293 -3.982 -6.169 1.00 91.12 122 ILE A C 1
ATOM 1012 O O . ILE A 1 122 ? 0.734 -3.367 -5.901 1.00 91.12 122 ILE A O 1
ATOM 1016 N N . ARG A 1 123 ? -1.503 -3.508 -5.855 1.00 90.50 123 ARG A N 1
ATOM 1017 C CA . ARG A 1 123 ? -1.698 -2.215 -5.173 1.00 90.50 123 ARG A CA 1
ATOM 1018 C C . ARG A 1 123 ? -1.107 -2.196 -3.761 1.00 90.50 123 ARG A C 1
ATOM 1020 O O . ARG A 1 123 ? -0.531 -1.186 -3.356 1.00 90.50 123 ARG A O 1
ATOM 1027 N N . LEU A 1 124 ? -1.214 -3.312 -3.041 1.00 93.38 124 LEU A N 1
ATOM 1028 C CA . LEU A 1 124 ? -0.581 -3.517 -1.737 1.00 93.38 124 LEU A CA 1
ATOM 1029 C C . LEU A 1 124 ? 0.949 -3.551 -1.857 1.00 93.38 124 LEU A C 1
ATOM 1031 O O . LEU A 1 124 ? 1.629 -2.852 -1.112 1.00 93.38 124 LEU A O 1
ATOM 1035 N N . ALA A 1 125 ? 1.494 -4.280 -2.837 1.00 94.06 125 ALA A N 1
ATOM 1036 C CA . ALA A 1 125 ? 2.935 -4.315 -3.104 1.00 94.06 125 ALA A CA 1
ATOM 1037 C C . ALA A 1 125 ? 3.493 -2.951 -3.543 1.00 94.06 125 ALA A C 1
ATOM 1039 O O . ALA A 1 125 ? 4.578 -2.552 -3.136 1.00 94.06 125 ALA A O 1
ATOM 1040 N N . ALA A 1 126 ? 2.724 -2.193 -4.325 1.00 92.25 126 ALA A N 1
ATOM 1041 C CA . ALA A 1 126 ? 3.039 -0.818 -4.703 1.00 92.25 126 ALA A CA 1
ATOM 1042 C C . ALA A 1 126 ? 2.864 0.178 -3.543 1.00 92.25 126 ALA A C 1
ATOM 1044 O O . ALA A 1 126 ? 3.236 1.342 -3.681 1.00 92.25 126 ALA A O 1
ATOM 1045 N N . ARG A 1 127 ? 2.283 -0.265 -2.418 1.00 93.12 127 ARG A N 1
ATOM 1046 C CA . ARG A 1 127 ? 1.985 0.535 -1.222 1.00 93.12 127 ARG A CA 1
ATOM 1047 C C . ARG A 1 127 ? 1.091 1.751 -1.507 1.00 93.12 127 ARG A C 1
ATOM 1049 O O . ARG A 1 127 ? 1.166 2.756 -0.811 1.00 93.12 127 ARG A O 1
ATOM 1056 N N . ASN A 1 128 ? 0.212 1.625 -2.505 1.00 89.50 128 ASN A N 1
ATOM 1057 C CA . ASN A 1 128 ? -0.917 2.532 -2.777 1.00 89.50 128 ASN A CA 1
ATOM 1058 C C . ASN A 1 128 ? -2.205 2.077 -2.044 1.00 89.50 128 ASN A C 1
ATOM 1060 O O . ASN A 1 128 ? -3.200 2.797 -1.969 1.00 89.50 128 ASN A O 1
ATOM 1064 N N . VAL A 1 129 ? -2.177 0.881 -1.455 1.00 92.75 129 VAL A N 1
ATOM 1065 C CA . VAL A 1 129 ? -3.160 0.397 -0.482 1.00 92.75 129 VAL A CA 1
ATOM 1066 C C . VAL A 1 129 ? -2.402 -0.079 0.753 1.00 92.75 129 VAL A C 1
ATOM 1068 O O . VAL A 1 129 ? -1.340 -0.690 0.641 1.00 92.75 129 VAL A O 1
ATOM 1071 N N . PHE A 1 130 ? -2.957 0.182 1.929 1.00 94.56 130 PHE A N 1
ATOM 1072 C CA . PHE A 1 130 ? -2.493 -0.345 3.206 1.00 94.56 130 PHE A CA 1
ATOM 1073 C C . PHE A 1 130 ? -3.429 -1.447 3.696 1.00 94.56 130 PHE A C 1
ATOM 1075 O O . PHE A 1 130 ? -4.643 -1.318 3.576 1.00 94.56 130 PHE A O 1
ATOM 1082 N N . TYR A 1 131 ? -2.882 -2.521 4.265 1.00 95.25 131 TYR A N 1
ATOM 1083 C CA . TYR A 1 131 ? -3.677 -3.548 4.934 1.00 95.25 131 TYR A CA 1
ATOM 1084 C C . TYR A 1 131 ? -3.427 -3.507 6.439 1.00 95.25 131 TYR A C 1
ATOM 1086 O O . TYR A 1 131 ? -2.364 -3.907 6.916 1.00 95.25 131 TYR A O 1
ATOM 1094 N N . ASP A 1 132 ? -4.410 -3.004 7.178 1.00 94.75 132 ASP A N 1
ATOM 1095 C CA . ASP A 1 132 ? -4.361 -2.896 8.628 1.00 94.75 132 ASP A CA 1
ATOM 1096 C C . ASP A 1 132 ? -4.872 -4.181 9.281 1.00 94.75 132 ASP A C 1
ATOM 1098 O O . ASP A 1 132 ? -6.078 -4.413 9.374 1.00 94.75 132 ASP A O 1
ATOM 1102 N N . GLN A 1 133 ? -3.940 -5.025 9.718 1.00 92.94 133 GLN A N 1
ATOM 1103 C CA . GLN A 1 133 ? -4.236 -6.288 10.405 1.00 92.94 133 GLN A CA 1
ATOM 1104 C C . GLN A 1 133 ? -4.323 -6.132 11.928 1.00 92.94 133 GLN A C 1
ATOM 1106 O O . GLN A 1 133 ? -4.712 -7.065 12.621 1.00 92.94 133 GLN A O 1
ATOM 1111 N N . ASN A 1 134 ? -3.976 -4.958 12.464 1.00 93.44 134 ASN A N 1
ATOM 1112 C CA . ASN A 1 134 ? -3.921 -4.706 13.904 1.00 93.44 134 ASN A CA 1
ATOM 1113 C C . ASN A 1 134 ? -5.215 -4.040 14.386 1.00 93.44 134 ASN A C 1
ATOM 1115 O O . ASN A 1 134 ? -5.169 -3.026 15.092 1.00 93.44 134 ASN A O 1
ATOM 1119 N N . VAL A 1 135 ? -6.354 -4.548 13.918 1.00 91.56 135 VAL A N 1
ATOM 1120 C CA . VAL A 1 135 ? -7.701 -4.030 14.185 1.00 91.56 135 VAL A CA 1
ATOM 1121 C C . VAL A 1 135 ? -8.508 -5.058 14.962 1.00 91.56 135 VAL A C 1
ATOM 1123 O O . VAL A 1 135 ? -8.477 -6.250 14.658 1.00 91.56 135 VAL A O 1
ATOM 1126 N N . ASP A 1 136 ? -9.272 -4.586 15.936 1.00 90.94 136 ASP A N 1
ATOM 1127 C CA . ASP A 1 136 ? -10.167 -5.432 16.708 1.00 90.94 136 ASP A CA 1
ATOM 1128 C C . ASP A 1 136 ? -11.529 -5.540 16.026 1.00 90.94 136 ASP A C 1
ATOM 1130 O O . ASP A 1 136 ? -12.096 -4.565 15.516 1.00 90.94 136 ASP A O 1
ATOM 1134 N N . LYS A 1 137 ? -12.091 -6.752 16.050 1.00 82.50 137 LYS A N 1
ATOM 1135 C CA . LYS A 1 137 ? -13.464 -6.979 15.597 1.00 82.50 137 LYS A CA 1
ATOM 1136 C C . LYS A 1 137 ? -14.420 -6.159 16.468 1.00 82.50 137 LYS A C 1
ATOM 1138 O O . LYS A 1 137 ? -14.241 -6.072 17.677 1.00 82.50 137 LYS A O 1
ATOM 1143 N N . HIS A 1 138 ? -15.452 -5.592 15.845 1.00 85.75 138 HIS A N 1
ATOM 1144 C CA . HIS A 1 138 ? -16.474 -4.742 16.480 1.00 85.75 138 HIS A CA 1
ATOM 1145 C C . HIS A 1 138 ? -16.009 -3.356 16.950 1.00 85.75 138 HIS A C 1
ATOM 1147 O O . HIS A 1 138 ? -16.827 -2.602 17.474 1.00 85.75 138 HIS A O 1
ATOM 1153 N N . VAL A 1 139 ? -14.753 -2.971 16.710 1.00 89.56 139 VAL A N 1
ATOM 1154 C CA . VAL A 1 139 ? -14.294 -1.599 16.945 1.00 89.56 139 VAL A CA 1
ATOM 1155 C C . VAL A 1 139 ? -14.411 -0.791 15.658 1.00 89.56 139 VAL A C 1
ATOM 1157 O O . VAL A 1 139 ? -13.954 -1.200 14.590 1.00 89.56 139 VAL A O 1
ATOM 1160 N N . LYS A 1 140 ? -15.037 0.384 15.754 1.00 89.12 140 LYS A N 1
ATOM 1161 C CA . LYS A 1 140 ? -15.121 1.333 14.646 1.00 89.12 140 LYS A CA 1
ATOM 1162 C C . LYS A 1 140 ? -13.859 2.188 14.618 1.00 89.12 140 LYS A C 1
ATOM 1164 O O . LYS A 1 140 ? -13.568 2.914 15.569 1.00 89.12 140 LYS A O 1
ATOM 1169 N N . TYR A 1 141 ? -13.135 2.111 13.507 1.00 91.38 141 TYR A N 1
ATOM 1170 C CA . TYR A 1 141 ? -11.935 2.903 13.271 1.00 91.38 141 TYR A CA 1
ATOM 1171 C C . TYR A 1 141 ? -12.199 4.032 12.279 1.00 91.38 141 TYR A C 1
ATOM 1173 O O . TYR A 1 141 ? -13.001 3.902 11.353 1.00 91.38 141 TYR A O 1
ATOM 1181 N N . GLN A 1 142 ? -11.483 5.133 12.471 1.00 92.38 142 GLN A N 1
ATOM 1182 C CA . GLN A 1 142 ? -11.349 6.216 11.505 1.00 92.38 142 GLN A CA 1
ATOM 1183 C C . GLN A 1 142 ? -9.887 6.301 11.079 1.00 92.38 142 GLN A C 1
ATOM 1185 O O . GLN A 1 142 ? -8.992 6.169 11.917 1.00 92.38 142 GLN A O 1
ATOM 1190 N N . TYR A 1 143 ? -9.663 6.531 9.788 1.00 92.75 143 TYR A N 1
ATOM 1191 C CA . TYR A 1 143 ? -8.335 6.663 9.201 1.00 92.75 143 TYR A CA 1
ATOM 1192 C C . TYR A 1 143 ? -8.131 8.084 8.690 1.00 92.75 143 TYR A C 1
ATOM 1194 O O . TYR A 1 143 ? -9.050 8.688 8.138 1.00 92.75 143 TYR A O 1
ATOM 1202 N N . ARG A 1 144 ? -6.914 8.594 8.868 1.00 92.12 144 ARG A N 1
ATOM 1203 C CA . ARG A 1 144 ? -6.430 9.829 8.260 1.00 92.12 144 ARG A CA 1
ATOM 1204 C C . ARG A 1 144 ? -5.194 9.485 7.448 1.00 92.12 144 ARG A C 1
ATOM 1206 O O . ARG A 1 144 ? -4.293 8.809 7.941 1.00 92.12 144 ARG A O 1
ATOM 1213 N N . ILE A 1 145 ? -5.205 9.908 6.193 1.00 91.38 145 ILE A N 1
ATOM 1214 C CA . ILE A 1 145 ? -4.138 9.665 5.230 1.00 91.38 145 ILE A CA 1
ATOM 1215 C C . ILE A 1 145 ? -3.592 11.035 4.858 1.00 91.38 145 ILE A C 1
ATOM 1217 O O . ILE A 1 145 ? -4.359 11.898 4.436 1.00 91.38 145 ILE A O 1
ATOM 1221 N N . THR A 1 146 ? -2.291 11.218 5.039 1.00 89.38 146 THR A N 1
ATOM 1222 C CA . THR A 1 146 ? -1.591 12.449 4.667 1.00 89.38 146 THR A CA 1
ATOM 1223 C C . THR A 1 146 ? -0.494 12.087 3.682 1.00 89.38 146 THR A C 1
ATOM 1225 O O . THR A 1 146 ? 0.381 11.276 3.993 1.00 89.38 146 THR A O 1
ATOM 1228 N N . ASP A 1 147 ? -0.553 12.659 2.492 1.00 87.31 147 ASP A N 1
ATOM 1229 C CA . ASP A 1 147 ? 0.496 12.616 1.487 1.00 87.31 147 ASP A CA 1
ATOM 1230 C C . ASP A 1 147 ? 1.564 13.673 1.779 1.00 87.31 147 ASP A C 1
ATOM 1232 O O . ASP A 1 147 ? 1.282 14.784 2.225 1.00 87.31 147 ASP A O 1
ATOM 1236 N N . PHE A 1 148 ? 2.819 13.303 1.552 1.00 85.19 148 PHE A N 1
ATOM 1237 C CA . PHE A 1 148 ? 3.952 14.212 1.661 1.00 85.19 148 PHE A CA 1
ATOM 1238 C C . PHE A 1 148 ? 4.670 14.275 0.326 1.00 85.19 148 PHE A C 1
ATOM 1240 O O . PHE A 1 148 ? 4.946 13.239 -0.282 1.00 85.19 148 PHE A O 1
ATOM 1247 N N . TYR A 1 149 ? 5.002 15.489 -0.090 1.00 79.94 149 TYR A N 1
ATOM 1248 C CA . TYR A 1 149 ? 5.780 15.777 -1.285 1.00 79.94 149 TYR A CA 1
ATOM 1249 C C . TYR A 1 149 ? 7.2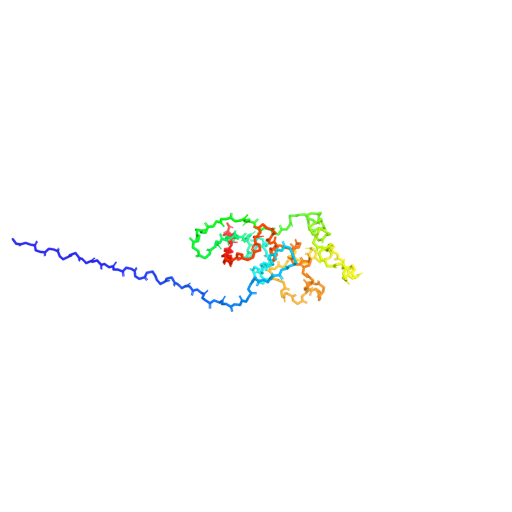49 15.924 -0.894 1.00 79.94 149 TYR A C 1
ATOM 1251 O O . TYR A 1 149 ? 7.570 16.348 0.220 1.00 79.94 149 TYR A O 1
ATOM 1259 N N . THR A 1 150 ? 8.148 15.570 -1.807 1.00 61.44 150 THR A N 1
ATOM 1260 C CA . THR A 1 150 ? 9.541 15.988 -1.692 1.00 61.44 150 THR A CA 1
ATOM 1261 C C . THR A 1 150 ? 9.555 17.360 -2.334 1.00 61.44 150 THR A C 1
ATOM 1263 O O . THR A 1 150 ? 9.345 17.443 -3.544 1.00 61.44 150 THR A O 1
ATOM 1266 N N . ASP A 1 151 ? 9.717 18.421 -1.543 1.00 50.03 151 ASP A N 1
ATOM 1267 C CA . ASP A 1 151 ? 10.058 19.720 -2.117 1.00 50.03 151 ASP A CA 1
ATOM 1268 C C . ASP A 1 151 ? 11.323 19.497 -2.951 1.00 50.03 151 ASP A C 1
ATOM 1270 O O . ASP A 1 151 ? 12.309 18.939 -2.462 1.00 50.03 151 ASP A O 1
ATOM 1274 N N . GLY A 1 152 ? 11.236 19.791 -4.248 1.00 48.34 152 GLY A N 1
ATOM 1275 C CA . GLY A 1 152 ? 12.396 19.725 -5.122 1.00 48.34 152 GLY A CA 1
ATOM 1276 C C . GLY A 1 152 ? 13.402 20.769 -4.657 1.00 48.34 152 GLY A C 1
ATOM 1277 O O . GLY A 1 152 ? 13.077 21.956 -4.674 1.00 48.34 152 GLY A O 1
ATOM 1278 N N . ASP A 1 153 ? 14.576 20.313 -4.227 1.00 36.50 153 ASP A N 1
ATOM 1279 C CA . ASP A 1 153 ? 15.777 21.150 -4.140 1.00 36.50 153 ASP A CA 1
ATOM 1280 C C . ASP A 1 153 ? 16.148 21.710 -5.527 1.00 36.50 153 ASP A C 1
ATOM 1282 O O . ASP A 1 153 ? 16.077 20.943 -6.522 1.00 36.50 153 ASP A O 1
#

Sequence (153 aa):
MKKILFLITIVFISNQLFAQTENFAKAGETGIFVHLGLDIPNATNTSFYLIERKTEDGEWKSITKLKFPETFKEFNDDYYKFKELFPYIREEPNLRNIYNQLKGTTSIKDKTFPHKADLLSIRLAARNVFYDQNVDKHVKYQYRITDFYTDGD

Foldseek 3Di:
DDDDDDDPPPPPPPPPPPPPPDCQWDDAPQFIKGAQDFWQCAQAFFVWKFKWKAFPPGDTDTDDIDGFDPDLVQLVVQLVVCCVSPVVPPDDDPSVVQSVVSNVDTGLPPPPHDPCSPPVSNCRSSVSMDTGNPDDPPTDMDMDMDTDHDPDD